Protein AF-A0A4U9I9A4-F1 (afdb_monomer)

Secondary structure (DSSP, 8-state):
-TTT-HHHHHS--TTS-HHHHHHHHHHHHHHHHHHHHHHHHH-TT---EEEEE--EEEESSS-HHHHHHHHHHHHHHHHHHHHHHHSS--HHHHHHHHHTT------HHHHHHTTS--SEEEEE---EEEE-S-HHHHHHTTTSTT-PBPPTTS-B-SSS-B-------B--

Organism: NCBI:txid83655

InterPro domains:
  IPR001360 Glycoside hydrolase family 1 [PF00232] (8-155)
  IPR017853 Glycoside hydrolase superfamily [SSF51445] (7-160)

Foldseek 3Di:
DCVLQVCVPQNDDPPDDPLVSVQSLLVVLLVLLLVLVVCCVVPVPDAFEEEFAPAQAAQLDPPPQSRVVSVLVVCVRCQSLVQQAVLDGDPSVVVVCVVVVHDYDQDPSSSVSSVRHGQFYWYDYAAYAYDYPDPVQLVVQCPDSSSGRHRPPFDDPVPSGGDDDDRDGDRD

Mean predicted aligned error: 6.92 Å

Solvent-accessible surface area (backbone atoms only — not comparable to full-atom values): 9790 Å² total; per-residue (Å²): 96,42,91,80,40,24,49,84,51,63,71,37,62,82,86,56,50,72,47,58,50,51,42,45,49,50,52,51,53,31,52,50,10,47,50,43,47,52,45,42,72,77,38,71,88,64,82,52,63,49,76,41,74,42,66,48,48,38,41,67,49,90,48,70,64,13,46,50,48,18,54,52,52,38,48,72,61,46,48,66,58,43,26,42,64,67,42,41,81,52,70,70,56,58,49,50,28,58,77,67,74,40,73,71,92,76,53,71,69,44,55,58,31,22,63,32,48,54,67,38,52,38,46,57,47,65,37,54,26,17,34,61,76,52,67,70,63,50,63,73,13,63,84,49,96,79,51,44,25,79,45,92,89,51,69,63,70,83,78,85,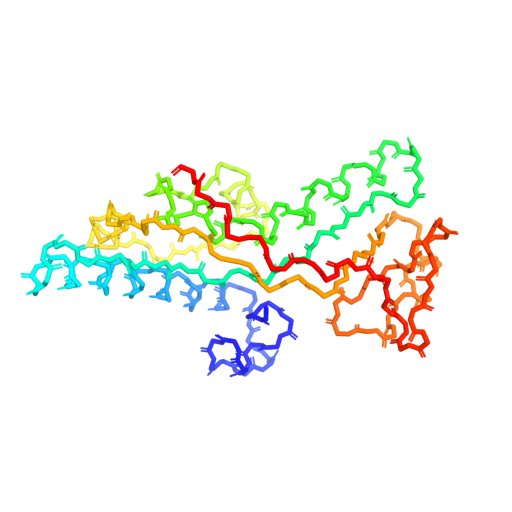39,24,83,54,83,66,85,60,75,54,80,119

Sequence (172 aa):
MSLHAPMTGVGLPETSSKAEVYQAIHHQLVASALAVKACHEIIPDAKIGNMLLGGLVYPLTCKPDDVLEALQENRAWQFFGDVQCRRAYPGYMLRFFRDNGITLEITEADREALKSTIDFISFSYYMTGCVTTDAELNQQARGNILSMVPNPHLASLGVGLAESTRLACARY

Nearest PDB structures (foldseek):
  2xhy-assembly2_B  TM=8.963E-01  e=4.176E-12  Escherichia coli K-12
  4f79-assembly1_A  TM=8.766E-01  e=7.359E-12  Streptococcus mutans
  8ysv-assembly1_A  TM=8.692E-01  e=2.146E-11  Enterococcus faecalis
  3qom-assembly1_A  TM=8.513E-01  e=3.334E-11  Lactiplantibacillus plantarum
  4f66-assembly1_A  TM=8.682E-01  e=7.557E-11  Streptococcus mutans

pLDDT: mean 85.32, std 17.21, range [30.94, 98.5]

Radius of gyration: 17.57 Å; Cα contacts (8 Å, |Δi|>4): 261; chains: 1; bounding box: 41×29×48 Å

Structure (mmCIF, N/CA/C/O backbone):
data_AF-A0A4U9I9A4-F1
#
_entry.id   AF-A0A4U9I9A4-F1
#
loop_
_atom_site.group_PDB
_atom_site.id
_atom_site.type_symbol
_atom_site.label_atom_id
_atom_site.label_alt_id
_atom_site.label_comp_id
_atom_site.label_asym_id
_atom_site.label_entity_id
_atom_site.label_seq_id
_atom_site.pdbx_PDB_ins_code
_atom_site.Cartn_x
_atom_site.Cartn_y
_atom_site.Cartn_z
_atom_site.occupancy
_atom_site.B_iso_or_equiv
_atom_site.auth_seq_id
_atom_site.auth_comp_id
_atom_site.auth_asym_id
_atom_site.auth_atom_id
_atom_site.pdbx_PDB_model_num
ATOM 1 N N . MET A 1 1 ? 0.145 8.047 -3.418 1.00 65.38 1 MET A N 1
ATOM 2 C CA . MET A 1 1 ? 0.765 9.363 -3.135 1.00 65.38 1 MET A CA 1
ATOM 3 C C . MET A 1 1 ? 1.919 9.248 -2.155 1.00 65.38 1 MET A C 1
ATOM 5 O O . MET A 1 1 ? 3.010 9.646 -2.524 1.00 65.38 1 MET A O 1
ATOM 9 N N . SER A 1 2 ? 1.740 8.649 -0.975 1.00 80.88 2 SER A N 1
ATOM 10 C CA . SER A 1 2 ? 2.770 8.576 0.080 1.00 80.88 2 SER A CA 1
ATOM 11 C C . SER A 1 2 ? 4.145 8.066 -0.369 1.00 80.88 2 SER A C 1
ATOM 13 O O . SER A 1 2 ? 5.150 8.606 0.070 1.00 80.88 2 SER A O 1
ATOM 15 N N . LEU A 1 3 ? 4.202 7.090 -1.283 1.00 80.06 3 LEU A N 1
ATOM 16 C CA . LEU A 1 3 ? 5.463 6.537 -1.800 1.00 80.06 3 LEU A CA 1
ATOM 17 C C . LEU A 1 3 ? 6.132 7.382 -2.900 1.00 80.06 3 LEU A C 1
ATOM 19 O O . LEU A 1 3 ? 7.333 7.252 -3.103 1.00 80.06 3 LEU A O 1
ATOM 23 N N . HIS A 1 4 ? 5.377 8.232 -3.602 1.00 78.19 4 HIS A N 1
ATOM 24 C CA . HIS A 1 4 ? 5.880 9.039 -4.728 1.00 78.19 4 HIS A CA 1
ATOM 25 C C . HIS A 1 4 ? 6.084 10.514 -4.363 1.00 78.19 4 HIS A C 1
ATOM 27 O O . HIS A 1 4 ? 6.892 11.191 -4.983 1.00 78.19 4 HIS A O 1
ATOM 33 N N . ALA A 1 5 ? 5.351 11.010 -3.363 1.00 85.06 5 ALA A N 1
ATOM 34 C CA . ALA A 1 5 ? 5.428 12.377 -2.862 1.00 85.06 5 ALA A CA 1
ATOM 35 C C . ALA A 1 5 ? 5.217 12.390 -1.331 1.00 85.06 5 ALA A C 1
ATOM 37 O O . ALA A 1 5 ? 4.134 12.769 -0.864 1.00 85.06 5 ALA A O 1
ATOM 38 N N . PRO A 1 6 ? 6.220 11.958 -0.536 1.00 89.31 6 PRO A N 1
ATOM 39 C CA . PRO A 1 6 ? 6.094 11.774 0.913 1.00 89.31 6 PRO A CA 1
ATOM 40 C C . PRO A 1 6 ? 5.566 13.001 1.665 1.00 89.31 6 PRO A C 1
ATOM 42 O O . PRO A 1 6 ? 4.704 12.855 2.533 1.00 89.31 6 PRO A O 1
ATOM 45 N N . MET A 1 7 ? 5.975 14.212 1.270 1.00 91.25 7 MET A N 1
ATOM 46 C CA . MET A 1 7 ? 5.539 15.451 1.931 1.00 91.25 7 MET A CA 1
ATOM 47 C C . MET A 1 7 ? 4.025 15.632 1.859 1.00 91.25 7 MET A C 1
ATOM 49 O O . MET A 1 7 ? 3.392 16.004 2.840 1.00 91.25 7 MET A O 1
ATOM 53 N N . THR A 1 8 ? 3.429 15.335 0.705 1.00 88.38 8 THR A N 1
ATOM 54 C CA . THR A 1 8 ? 1.983 15.504 0.500 1.00 88.38 8 THR A CA 1
ATOM 55 C C . THR A 1 8 ? 1.174 14.303 0.978 1.00 88.38 8 THR A C 1
ATOM 57 O O . THR A 1 8 ? 0.021 14.463 1.363 1.00 88.38 8 THR A O 1
ATOM 60 N N . GLY A 1 9 ? 1.753 13.097 0.957 1.00 88.19 9 GLY A N 1
ATOM 61 C CA . GLY A 1 9 ? 1.040 11.875 1.332 1.00 88.19 9 GLY A CA 1
ATOM 62 C C . GLY A 1 9 ? 1.086 11.542 2.823 1.00 88.19 9 GLY A C 1
ATOM 63 O O . GLY A 1 9 ? 0.092 11.065 3.364 1.00 88.19 9 GLY A O 1
ATOM 64 N N . VAL A 1 10 ? 2.222 11.776 3.484 1.00 93.06 10 VAL A N 1
ATOM 65 C CA . VAL A 1 10 ? 2.466 11.411 4.896 1.00 93.06 10 VAL A CA 1
ATOM 66 C C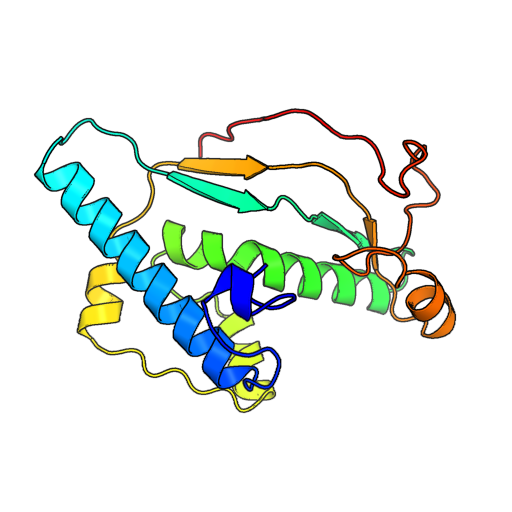 . VAL A 1 10 ? 3.102 12.533 5.720 1.00 93.06 10 VAL A C 1
ATOM 68 O O . VAL A 1 10 ? 3.373 12.334 6.900 1.00 93.06 10 VAL A O 1
ATOM 71 N N . GLY A 1 11 ? 3.339 13.710 5.134 1.00 93.50 11 GLY A N 1
ATO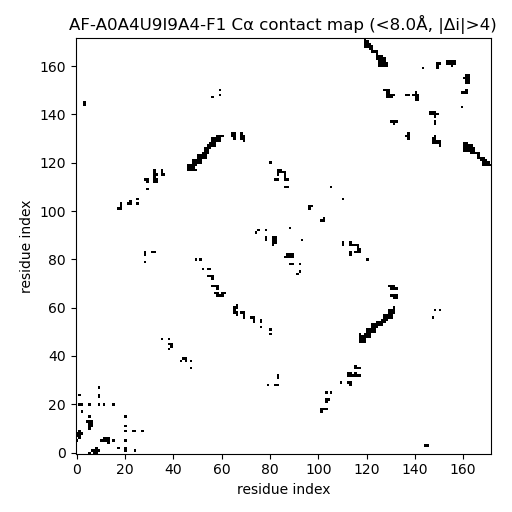M 72 C CA . GLY A 1 11 ? 3.945 14.841 5.844 1.00 93.50 11 GLY A CA 1
ATOM 73 C C . GLY A 1 11 ? 5.444 14.685 6.115 1.00 93.50 11 GLY A C 1
ATOM 74 O O . GLY A 1 11 ? 5.961 15.353 7.005 1.00 93.50 11 GLY A O 1
ATOM 75 N N . LEU A 1 12 ? 6.138 13.807 5.381 1.00 95.44 12 LEU A N 1
ATOM 76 C CA . LEU A 1 12 ? 7.572 13.549 5.558 1.00 95.44 12 LEU A CA 1
ATOM 77 C C . LEU A 1 12 ? 8.417 14.149 4.428 1.00 95.44 12 LEU A C 1
ATOM 79 O O . LEU A 1 12 ? 7.970 14.105 3.283 1.00 95.44 12 LEU A O 1
ATOM 83 N N . PRO A 1 13 ? 9.640 14.650 4.700 1.00 94.56 13 PRO A N 1
ATOM 84 C CA . PRO A 1 13 ? 10.566 15.126 3.670 1.00 94.56 13 PRO A CA 1
ATOM 85 C C . PRO A 1 13 ? 10.770 14.127 2.530 1.00 94.56 13 PRO A C 1
ATOM 87 O O . PRO A 1 13 ? 10.783 12.918 2.738 1.00 94.56 13 PRO A O 1
ATOM 90 N N . GLU A 1 14 ? 11.020 14.622 1.316 1.00 90.50 14 GLU A N 1
ATOM 91 C CA . GLU A 1 14 ? 11.363 13.756 0.173 1.00 90.50 14 GLU A CA 1
ATOM 92 C C . GLU A 1 14 ? 12.669 12.974 0.396 1.00 90.50 14 GLU A C 1
ATOM 94 O O . GLU A 1 14 ? 12.891 11.940 -0.227 1.00 90.50 14 GLU A O 1
ATOM 99 N N . THR A 1 15 ? 13.517 13.441 1.317 1.00 94.00 15 THR A N 1
ATOM 100 C CA . THR A 1 15 ? 14.750 12.768 1.740 1.00 94.00 15 THR A CA 1
ATOM 101 C C . THR A 1 15 ? 14.522 11.630 2.737 1.00 94.00 15 THR A C 1
ATOM 103 O O . THR A 1 15 ? 15.489 10.963 3.102 1.00 94.00 15 THR A O 1
ATOM 106 N N . SER A 1 16 ? 13.293 11.419 3.220 1.00 95.12 16 SER A N 1
ATOM 107 C CA . SER A 1 16 ? 12.983 10.325 4.142 1.00 95.12 16 SER A CA 1
ATOM 108 C C . SER A 1 16 ? 13.189 8.963 3.484 1.00 95.12 16 SER A C 1
ATOM 110 O O . SER A 1 16 ? 12.876 8.736 2.315 1.00 95.12 16 SER A O 1
ATOM 112 N N . SER A 1 17 ? 13.706 8.025 4.266 1.00 94.50 17 SER A N 1
ATOM 113 C CA . SER A 1 17 ? 13.892 6.643 3.852 1.00 94.50 17 SER A CA 1
ATOM 114 C C . SER A 1 17 ? 12.552 5.958 3.571 1.00 94.50 17 SER A C 1
ATOM 116 O O . SER A 1 17 ? 11.510 6.293 4.140 1.00 94.50 17 SER A O 1
ATOM 118 N N . LYS A 1 18 ? 12.580 4.908 2.740 1.00 92.75 18 LYS A N 1
ATOM 119 C CA . LYS A 1 18 ? 11.391 4.075 2.498 1.00 92.75 18 LYS A CA 1
ATOM 120 C C . LYS A 1 18 ? 10.808 3.519 3.801 1.00 92.75 18 LYS A C 1
ATOM 122 O O . LYS A 1 18 ? 9.591 3.449 3.925 1.00 92.75 18 LYS A O 1
ATOM 127 N N . ALA A 1 19 ? 11.656 3.142 4.761 1.00 95.88 19 ALA A N 1
ATOM 128 C CA . ALA A 1 19 ? 11.211 2.618 6.049 1.00 95.88 19 ALA A CA 1
ATOM 129 C C . ALA A 1 19 ? 10.409 3.660 6.847 1.00 95.88 19 ALA A C 1
ATOM 131 O O . ALA A 1 19 ? 9.318 3.346 7.312 1.00 95.88 19 ALA A O 1
ATOM 132 N N . GLU A 1 20 ? 10.883 4.908 6.922 1.00 96.38 20 GLU A N 1
ATOM 133 C CA . GLU A 1 20 ? 10.156 6.004 7.583 1.00 96.38 20 GLU A CA 1
ATOM 134 C C . GLU A 1 20 ? 8.813 6.288 6.901 1.00 96.38 20 GLU A C 1
ATOM 136 O O . GLU A 1 20 ? 7.793 6.442 7.572 1.00 96.38 20 GLU A O 1
ATOM 141 N N . VAL A 1 21 ? 8.782 6.288 5.563 1.00 96.12 21 VAL A N 1
ATOM 142 C CA . VAL A 1 21 ? 7.537 6.474 4.802 1.00 96.12 21 VAL A CA 1
ATOM 143 C C . VAL A 1 21 ? 6.542 5.346 5.084 1.00 96.12 21 VAL A C 1
ATOM 145 O O . VAL A 1 21 ? 5.366 5.619 5.324 1.00 96.12 21 VAL A O 1
ATOM 148 N N . TYR A 1 22 ? 6.988 4.086 5.112 1.00 96.38 22 TYR A N 1
ATOM 149 C CA . TYR A 1 22 ? 6.115 2.962 5.460 1.00 96.38 22 TYR A CA 1
ATOM 150 C C . TYR A 1 22 ? 5.669 2.975 6.928 1.00 96.38 22 TYR A C 1
ATOM 152 O O . TYR A 1 22 ? 4.534 2.582 7.201 1.00 96.38 22 TYR A O 1
ATOM 160 N N . GLN A 1 23 ? 6.491 3.470 7.856 1.00 97.75 23 GLN A N 1
ATOM 161 C CA . GLN A 1 23 ? 6.079 3.666 9.249 1.00 97.75 23 GLN A CA 1
ATOM 162 C C . GLN A 1 23 ? 4.995 4.747 9.359 1.00 97.75 23 GLN A C 1
ATOM 164 O O . GLN A 1 23 ? 3.987 4.552 10.035 1.00 97.75 23 GLN A O 1
ATOM 169 N N . ALA A 1 24 ? 5.135 5.863 8.642 1.00 97.44 24 ALA A N 1
ATOM 170 C CA . ALA A 1 24 ? 4.101 6.895 8.620 1.00 97.44 24 ALA A CA 1
ATOM 171 C C . ALA A 1 24 ? 2.793 6.395 7.982 1.00 97.44 24 ALA A C 1
ATOM 173 O O . ALA A 1 24 ? 1.708 6.662 8.500 1.00 97.44 24 ALA A O 1
ATOM 174 N N . ILE A 1 25 ? 2.885 5.600 6.910 1.00 96.00 25 ILE A N 1
ATOM 175 C CA . ILE A 1 25 ? 1.736 4.889 6.331 1.00 96.00 25 ILE A CA 1
ATOM 176 C C . ILE A 1 25 ? 1.086 3.964 7.371 1.00 96.00 25 ILE A C 1
ATOM 178 O O . ILE A 1 25 ? -0.139 3.930 7.464 1.00 96.00 25 ILE A O 1
ATOM 182 N N . HIS A 1 26 ? 1.874 3.217 8.154 1.00 97.38 26 HIS A N 1
ATOM 183 C CA . HIS A 1 26 ? 1.343 2.348 9.207 1.00 97.38 26 HIS A CA 1
ATOM 184 C C . HIS A 1 26 ? 0.497 3.144 10.207 1.00 97.38 26 HIS A C 1
ATOM 186 O O . HIS A 1 26 ? -0.656 2.788 10.450 1.00 97.38 26 HIS A O 1
ATOM 192 N N . HIS A 1 27 ? 1.010 4.276 10.696 1.00 97.81 27 HIS A N 1
ATOM 193 C CA . HIS A 1 27 ? 0.256 5.154 11.591 1.00 97.81 27 HIS A CA 1
ATOM 194 C C . HIS A 1 27 ? -1.028 5.699 10.944 1.00 97.81 27 HIS A C 1
ATOM 196 O O . HIS A 1 27 ? -2.059 5.771 11.610 1.00 97.81 27 HIS A O 1
ATOM 202 N N . GLN A 1 28 ? -1.013 6.032 9.647 1.00 96.88 28 GLN A N 1
ATOM 203 C CA . GLN A 1 28 ? -2.229 6.435 8.924 1.00 96.88 28 GLN A CA 1
ATOM 204 C C . GLN A 1 28 ? -3.271 5.308 8.859 1.00 96.88 28 GLN A C 1
ATOM 206 O O . GLN A 1 28 ? -4.463 5.568 9.029 1.00 96.88 28 GLN A O 1
ATOM 211 N N . LEU A 1 29 ? -2.845 4.058 8.646 1.00 97.06 29 LEU A N 1
ATOM 212 C CA . LEU A 1 29 ? -3.740 2.895 8.628 1.00 97.06 29 LEU A CA 1
ATOM 213 C C . LEU A 1 29 ? -4.353 2.638 10.013 1.00 97.06 29 LEU A C 1
ATOM 215 O O . LEU A 1 29 ? -5.557 2.404 10.111 1.00 97.06 29 LEU A O 1
ATOM 219 N N . VAL A 1 30 ? -3.557 2.75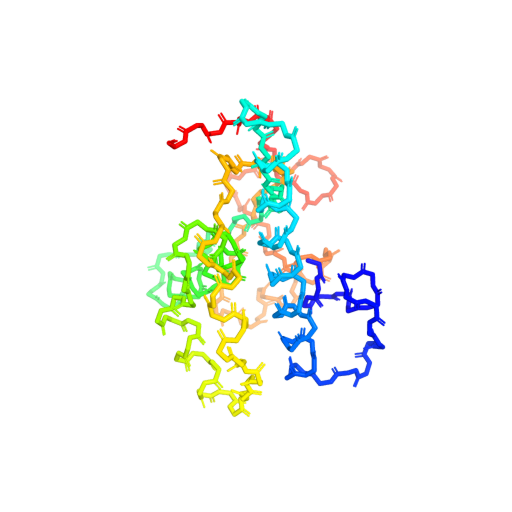0 11.080 1.00 98.12 30 VAL A N 1
ATOM 220 C CA . VAL A 1 30 ? -4.036 2.642 12.468 1.00 98.12 30 VAL A CA 1
ATOM 221 C C . VAL A 1 30 ? -5.028 3.760 12.791 1.00 98.12 30 VAL A C 1
ATOM 223 O O . VAL A 1 30 ? -6.126 3.487 13.273 1.00 98.12 30 VAL A O 1
ATOM 226 N N . ALA A 1 31 ? -4.696 5.013 12.464 1.00 97.75 31 ALA A N 1
ATOM 227 C CA . ALA A 1 31 ? -5.583 6.156 12.670 1.00 97.75 31 ALA A CA 1
ATOM 228 C C . ALA A 1 31 ? -6.906 6.004 11.902 1.00 97.75 31 ALA A C 1
ATOM 230 O O . ALA A 1 31 ? -7.974 6.295 12.440 1.00 97.75 31 ALA A O 1
ATOM 231 N N . SER A 1 32 ? -6.852 5.491 10.669 1.00 97.31 32 SER A N 1
ATOM 232 C CA . SER A 1 32 ? -8.045 5.169 9.884 1.00 97.31 32 SER A CA 1
ATOM 233 C C . SER A 1 32 ? -8.921 4.130 10.585 1.00 97.31 32 SER A C 1
ATOM 235 O O . SER A 1 32 ? -10.130 4.327 10.662 1.00 97.31 32 SER A O 1
ATOM 237 N N . ALA A 1 33 ? -8.339 3.061 11.130 1.00 98.19 33 ALA A N 1
ATOM 238 C CA . ALA A 1 33 ? -9.095 2.032 11.837 1.00 98.19 33 ALA A CA 1
ATOM 239 C C . ALA A 1 33 ? -9.719 2.560 13.145 1.00 98.19 33 ALA A C 1
ATOM 241 O O . ALA A 1 33 ? -10.874 2.265 13.454 1.00 98.19 33 ALA A O 1
ATOM 242 N N . LEU A 1 34 ? -9.007 3.422 13.879 1.00 98.50 34 LEU A N 1
ATOM 243 C CA . LEU A 1 34 ? -9.553 4.112 15.053 1.00 98.50 34 LEU A CA 1
ATOM 244 C C . LEU A 1 34 ? -10.720 5.044 14.688 1.00 98.50 34 LEU A C 1
ATOM 246 O O . LEU A 1 34 ? -11.713 5.090 15.413 1.00 98.50 34 LEU A O 1
ATOM 250 N N . ALA A 1 35 ? -10.640 5.744 13.554 1.00 98.31 35 ALA A N 1
ATOM 251 C CA . ALA A 1 35 ? -11.733 6.580 13.059 1.00 98.31 35 ALA A CA 1
ATOM 252 C C . ALA A 1 35 ? -12.968 5.750 12.669 1.00 98.31 35 ALA A C 1
ATOM 254 O O . ALA A 1 35 ? -14.089 6.162 12.961 1.00 98.31 35 ALA A O 1
ATOM 255 N N . VAL A 1 36 ? -12.773 4.569 12.069 1.00 98.19 36 VAL A N 1
ATOM 256 C CA . VAL A 1 36 ? -13.861 3.613 11.798 1.00 98.19 36 VAL A CA 1
ATOM 257 C C . VAL A 1 36 ? -14.548 3.205 13.099 1.00 98.19 36 VAL A C 1
ATOM 259 O O . VAL A 1 36 ? -15.764 3.335 13.212 1.00 98.19 36 VAL A O 1
ATOM 262 N N . LYS A 1 37 ? -13.767 2.784 14.102 1.00 98.25 37 LYS A N 1
ATOM 263 C CA . LYS A 1 37 ? -14.294 2.404 15.418 1.00 98.25 37 LYS A CA 1
ATOM 264 C C . LYS A 1 37 ? -15.130 3.528 16.036 1.00 98.25 37 LYS A C 1
ATOM 266 O O . LYS A 1 37 ? -16.278 3.304 16.405 1.00 98.25 37 LYS A O 1
ATOM 271 N N . ALA A 1 38 ? -14.576 4.738 16.094 1.00 98.50 38 ALA A N 1
ATOM 272 C CA . ALA A 1 38 ? -15.273 5.897 16.643 1.00 98.50 38 ALA A CA 1
ATOM 273 C C . ALA A 1 38 ? -16.553 6.233 15.855 1.00 98.50 38 ALA A C 1
ATOM 275 O O . ALA A 1 38 ? -17.567 6.588 16.451 1.00 98.50 38 ALA A O 1
ATOM 276 N N . CYS A 1 39 ? -16.540 6.096 14.524 1.00 98.44 39 CYS A N 1
ATOM 277 C CA . CYS A 1 39 ? -17.712 6.337 13.683 1.00 98.44 39 CYS A CA 1
ATOM 278 C C . CYS A 1 39 ? -18.887 5.433 14.079 1.00 98.44 39 CYS A C 1
ATOM 280 O O . CYS A 1 39 ? -19.985 5.943 14.298 1.00 98.44 39 CYS A O 1
ATOM 282 N N . HIS A 1 40 ? -18.647 4.129 14.234 1.00 98.00 40 HIS A N 1
ATOM 283 C CA . HIS A 1 40 ? -19.688 3.170 14.615 1.00 98.00 40 HIS A CA 1
ATOM 284 C C . HIS A 1 40 ? -20.089 3.267 16.097 1.00 98.00 40 HIS A C 1
ATOM 286 O O . HIS A 1 40 ? -21.223 2.945 16.436 1.00 98.00 40 HIS A O 1
ATOM 292 N N . GLU A 1 41 ? -19.209 3.748 16.983 1.00 98.19 41 GLU A N 1
ATOM 293 C CA . GLU A 1 41 ? -19.560 4.044 18.384 1.00 98.19 41 GLU A CA 1
ATOM 294 C C . GLU A 1 41 ? -20.477 5.274 18.510 1.00 98.19 41 GLU A C 1
ATOM 296 O O . GLU A 1 41 ? -21.383 5.286 19.343 1.00 98.19 41 GLU A O 1
ATOM 301 N N . ILE A 1 42 ? -20.261 6.305 17.685 1.00 98.44 42 ILE A N 1
ATOM 302 C CA . ILE A 1 42 ? -21.041 7.554 17.715 1.00 98.44 42 ILE A CA 1
ATOM 303 C C . ILE A 1 42 ? -22.349 7.407 16.923 1.00 98.44 42 ILE A C 1
ATOM 305 O O . ILE A 1 42 ? -23.394 7.888 17.361 1.00 98.44 42 ILE A O 1
ATOM 309 N N . ILE A 1 43 ? -22.300 6.769 15.749 1.00 97.88 43 ILE A N 1
ATOM 310 C CA . ILE A 1 43 ? -23.440 6.584 14.842 1.00 97.88 43 ILE A CA 1
ATOM 311 C C . ILE A 1 43 ? -23.433 5.130 14.330 1.00 97.88 43 ILE A C 1
ATOM 313 O O . ILE A 1 43 ? -22.827 4.852 13.294 1.00 97.88 43 ILE A O 1
ATOM 317 N N . PRO A 1 44 ? -24.123 4.195 15.011 1.00 96.19 44 PRO A N 1
ATOM 318 C CA . PRO A 1 44 ? -24.047 2.759 14.707 1.00 96.19 44 PRO A CA 1
ATOM 319 C C . PRO A 1 44 ? -24.373 2.363 13.261 1.00 96.19 44 PRO A C 1
ATOM 321 O O . PRO A 1 44 ? -23.769 1.437 12.726 1.00 96.19 44 PRO A O 1
ATOM 324 N N . ASP A 1 45 ? -25.289 3.082 12.608 1.00 96.75 45 ASP A N 1
ATOM 325 C CA . ASP A 1 45 ? -25.721 2.785 11.235 1.00 96.75 45 ASP A CA 1
ATOM 326 C C . ASP A 1 45 ? -24.902 3.519 10.155 1.00 96.75 45 ASP A C 1
ATOM 328 O O . ASP A 1 45 ? -25.159 3.355 8.957 1.00 96.75 45 ASP A O 1
ATOM 332 N N . ALA A 1 46 ? -23.927 4.350 10.546 1.00 97.69 46 ALA A N 1
ATOM 333 C CA . ALA A 1 46 ? -23.101 5.083 9.596 1.00 97.69 46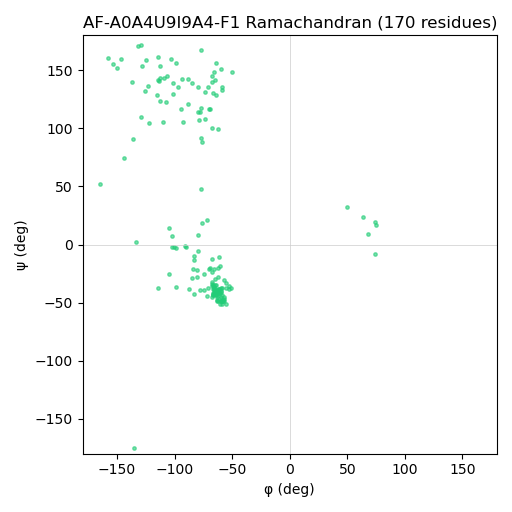 ALA A CA 1
ATOM 334 C C . ALA A 1 46 ? -22.221 4.141 8.766 1.00 97.69 46 ALA A C 1
ATOM 336 O O . ALA A 1 46 ? -21.775 3.089 9.223 1.00 97.69 46 ALA A O 1
ATOM 337 N N . LYS A 1 47 ? -21.955 4.556 7.523 1.00 97.69 47 LYS A N 1
ATOM 338 C CA . LYS A 1 47 ? -21.045 3.871 6.605 1.00 97.69 47 LYS A CA 1
ATOM 339 C C . LYS A 1 47 ? -19.820 4.728 6.359 1.00 97.69 47 LYS A C 1
ATOM 341 O O . LYS A 1 47 ? -19.947 5.860 5.895 1.00 97.69 47 LYS A O 1
ATOM 346 N N . ILE A 1 48 ? -18.646 4.172 6.631 1.00 97.56 48 ILE A N 1
ATOM 347 C CA . ILE A 1 48 ? -17.358 4.843 6.462 1.00 97.56 48 ILE A CA 1
ATOM 348 C C . ILE A 1 48 ? -16.443 4.002 5.575 1.00 97.56 48 ILE A C 1
ATOM 350 O O . ILE A 1 48 ? -16.307 2.793 5.747 1.00 97.56 48 ILE A O 1
ATOM 354 N N . GLY A 1 49 ? -15.835 4.648 4.587 1.00 95.38 49 GLY A N 1
ATOM 355 C CA . GLY A 1 49 ? -15.004 3.998 3.582 1.00 95.38 49 GLY A CA 1
ATOM 356 C C . GLY A 1 49 ? -13.645 4.661 3.434 1.00 95.38 49 GLY A C 1
ATOM 357 O O . GLY A 1 49 ? -13.411 5.745 3.970 1.00 95.38 49 GLY A O 1
ATOM 358 N N . ASN A 1 50 ? -12.769 4.028 2.658 1.00 92.50 50 ASN A N 1
ATOM 359 C CA . ASN A 1 50 ? -11.553 4.666 2.166 1.00 92.50 50 ASN A CA 1
ATOM 360 C C . ASN A 1 50 ? -11.605 4.813 0.644 1.00 92.50 50 ASN A C 1
ATOM 362 O O . ASN A 1 50 ? -12.072 3.918 -0.063 1.00 92.50 50 ASN A O 1
ATOM 366 N N . MET A 1 51 ? -11.091 5.939 0.159 1.00 90.44 51 MET A N 1
ATOM 367 C CA . MET A 1 51 ? -10.917 6.207 -1.259 1.00 90.44 51 MET A CA 1
ATOM 368 C C . MET A 1 51 ? -9.497 5.817 -1.665 1.00 90.44 51 MET A C 1
ATOM 370 O O . MET A 1 51 ? -8.520 6.394 -1.190 1.00 90.44 51 MET A O 1
ATOM 374 N N . LEU A 1 52 ? -9.380 4.827 -2.545 1.00 86.88 52 LEU A N 1
ATOM 375 C CA . LEU A 1 52 ? -8.107 4.423 -3.130 1.00 86.88 52 LEU A CA 1
ATOM 376 C C . LEU A 1 52 ? -7.884 5.142 -4.461 1.00 86.88 52 LEU A C 1
ATOM 378 O O . LEU A 1 52 ? -8.802 5.314 -5.266 1.00 86.88 52 LEU A O 1
ATOM 382 N N . LEU A 1 53 ? -6.639 5.523 -4.736 1.00 81.56 53 LEU A N 1
ATOM 383 C CA . LEU A 1 53 ? -6.264 5.896 -6.094 1.00 81.56 53 LEU A CA 1
ATOM 384 C C . LEU A 1 53 ? -6.282 4.625 -6.954 1.00 81.56 53 LEU A C 1
ATOM 386 O O . LEU A 1 53 ? -5.508 3.704 -6.707 1.00 81.56 53 LEU A O 1
ATOM 390 N N . GLY A 1 54 ? -7.159 4.577 -7.956 1.00 70.06 54 GLY A N 1
ATOM 391 C CA . GLY A 1 54 ? -7.345 3.438 -8.856 1.00 70.06 54 GLY A CA 1
ATOM 392 C C . GLY A 1 54 ? -6.261 3.331 -9.928 1.00 70.06 54 GLY A C 1
ATOM 393 O O . GLY A 1 54 ? -6.586 3.208 -11.103 1.00 70.06 54 GLY A O 1
ATOM 394 N N . GLY A 1 55 ? -4.987 3.429 -9.543 1.00 71.19 55 GLY A N 1
ATOM 395 C CA . GLY A 1 55 ? -3.858 3.225 -10.446 1.00 71.19 55 GLY A CA 1
ATOM 396 C C . GLY A 1 55 ? -3.660 1.737 -10.704 1.00 71.19 55 GLY A C 1
ATOM 397 O O . GLY A 1 55 ? -2.937 1.083 -9.963 1.00 71.19 55 GLY A O 1
ATOM 398 N N . LEU A 1 56 ? -4.335 1.196 -11.718 1.00 79.38 56 LEU A N 1
ATOM 399 C CA . LEU A 1 56 ? -4.091 -0.164 -12.191 1.00 79.38 56 LEU A CA 1
ATOM 400 C C . LEU A 1 56 ? -3.152 -0.128 -13.392 1.00 79.38 56 LEU A C 1
ATOM 402 O O . LEU A 1 56 ? -3.331 0.675 -14.314 1.00 79.38 56 LEU A O 1
ATOM 406 N N . VAL A 1 57 ? -2.174 -1.028 -13.384 1.00 87.62 57 VAL A N 1
ATOM 407 C CA . VAL A 1 57 ? -1.249 -1.220 -14.499 1.00 87.62 57 VAL A CA 1
ATOM 408 C C . VAL A 1 57 ? -1.452 -2.574 -15.158 1.00 87.62 57 VAL A C 1
ATOM 410 O O . VAL A 1 57 ? -1.712 -3.583 -14.498 1.00 87.62 57 VAL A O 1
ATOM 413 N N . TYR A 1 58 ? -1.311 -2.595 -16.476 1.00 91.44 58 TYR A N 1
ATOM 414 C CA . TYR A 1 58 ? -1.233 -3.814 -17.271 1.00 91.44 58 TYR A CA 1
ATOM 415 C C . TYR A 1 58 ? 0.225 -4.150 -17.595 1.00 91.44 58 TYR A C 1
ATOM 417 O O . TYR A 1 58 ? 1.068 -3.256 -17.628 1.00 91.44 58 TYR A O 1
ATOM 425 N N . PRO A 1 59 ? 0.564 -5.412 -17.877 1.00 93.44 59 PRO A N 1
ATOM 426 C CA . PRO A 1 59 ? 1.846 -5.695 -18.504 1.00 93.44 59 PRO A CA 1
ATOM 427 C C . PRO A 1 59 ? 1.848 -5.127 -19.931 1.00 93.44 59 PRO A C 1
ATOM 429 O O . PRO A 1 59 ? 0.838 -5.202 -20.634 1.00 93.44 59 PRO A O 1
ATOM 432 N N . LEU A 1 60 ? 2.965 -4.541 -20.366 1.00 92.44 60 LEU A N 1
ATOM 433 C CA . LEU A 1 60 ? 3.104 -4.023 -21.730 1.00 92.44 60 LEU A CA 1
ATOM 434 C C . LEU A 1 60 ? 3.113 -5.158 -22.760 1.00 92.44 60 LEU A C 1
ATOM 436 O O . LEU A 1 60 ? 2.580 -5.011 -23.858 1.00 92.44 60 LEU A O 1
ATOM 440 N N . THR A 1 61 ? 3.715 -6.295 -22.406 1.00 92.69 61 THR A N 1
ATOM 441 C CA . THR A 1 61 ? 3.793 -7.484 -23.259 1.00 92.69 61 THR A CA 1
ATOM 442 C C . THR A 1 61 ? 3.403 -8.750 -22.496 1.00 92.69 61 THR A C 1
ATOM 444 O O . THR A 1 61 ? 3.258 -8.749 -21.278 1.00 92.69 61 THR A O 1
ATOM 447 N N . CYS A 1 62 ? 3.258 -9.874 -23.201 1.00 94.50 62 CYS A N 1
ATOM 448 C CA . CYS A 1 62 ? 3.018 -11.180 -22.579 1.00 94.50 62 CYS A CA 1
ATOM 449 C C . CYS A 1 62 ? 4.286 -11.849 -22.016 1.00 94.50 62 CYS A C 1
ATOM 451 O O . CYS A 1 62 ? 4.228 -13.018 -21.624 1.00 94.50 62 CYS A O 1
ATOM 453 N N . LYS A 1 63 ? 5.434 -11.152 -21.984 1.00 96.62 63 LYS A N 1
ATOM 454 C CA . LYS A 1 63 ? 6.652 -11.675 -21.355 1.00 96.62 63 LYS A CA 1
ATOM 455 C C . LYS A 1 63 ? 6.361 -11.982 -19.878 1.00 96.62 63 LYS A C 1
ATOM 457 O O . LYS A 1 63 ? 5.795 -11.126 -19.198 1.00 96.62 63 LYS A O 1
ATOM 462 N N . PRO A 1 64 ? 6.761 -13.157 -19.356 1.00 97.19 64 PRO A N 1
ATOM 463 C CA . PRO A 1 64 ? 6.524 -13.510 -17.956 1.00 97.19 64 PRO A CA 1
ATOM 464 C C . PRO A 1 64 ? 7.021 -12.455 -16.961 1.00 97.19 64 PRO A C 1
ATOM 466 O O . PRO A 1 64 ? 6.355 -12.208 -15.958 1.00 97.19 64 PRO A O 1
ATOM 469 N N . ASP A 1 65 ? 8.138 -11.797 -17.272 1.00 96.44 65 ASP A N 1
ATOM 470 C CA . ASP A 1 65 ? 8.716 -10.749 -16.431 1.00 96.44 65 ASP A CA 1
ATOM 471 C C . ASP A 1 65 ? 7.824 -9.497 -16.368 1.00 96.44 65 ASP A C 1
ATOM 473 O O . ASP A 1 65 ? 7.562 -9.001 -15.277 1.00 96.44 65 ASP A O 1
ATOM 477 N N . ASP A 1 66 ? 7.267 -9.041 -17.499 1.00 95.12 66 ASP A N 1
ATOM 478 C CA . ASP A 1 66 ? 6.306 -7.923 -17.535 1.00 95.12 66 ASP A CA 1
ATOM 479 C C . ASP A 1 66 ? 5.026 -8.263 -16.753 1.00 95.12 66 ASP A C 1
ATOM 481 O O . ASP A 1 66 ? 4.470 -7.421 -16.046 1.00 95.12 66 ASP A O 1
ATOM 485 N N . VAL A 1 67 ? 4.550 -9.510 -16.862 1.00 96.69 67 VAL A N 1
ATOM 486 C CA . VAL A 1 67 ? 3.369 -9.995 -16.127 1.00 96.69 67 VAL A CA 1
ATOM 487 C C . VAL A 1 67 ? 3.625 -9.993 -14.620 1.00 96.69 67 VAL A C 1
ATOM 489 O O . VAL A 1 67 ? 2.757 -9.584 -13.843 1.00 96.69 67 VAL A O 1
ATOM 492 N N . LEU A 1 68 ? 4.808 -10.443 -14.197 1.00 95.50 68 LEU A N 1
ATOM 493 C CA . LEU A 1 68 ? 5.202 -10.438 -12.793 1.00 95.50 68 LEU A CA 1
ATOM 494 C C . LEU A 1 68 ? 5.358 -9.009 -12.259 1.00 95.50 68 LEU A C 1
ATOM 496 O O . LEU A 1 68 ? 4.873 -8.734 -11.162 1.00 95.50 68 LEU A O 1
ATOM 500 N N . GLU A 1 69 ? 5.967 -8.110 -13.030 1.00 93.12 69 GLU A N 1
ATOM 501 C CA . GLU A 1 69 ? 6.121 -6.694 -12.678 1.00 93.12 69 GLU A CA 1
ATOM 502 C C . GLU A 1 69 ? 4.755 -6.027 -12.470 1.00 93.12 69 GLU A C 1
ATOM 504 O O . GLU A 1 69 ? 4.493 -5.443 -11.420 1.00 93.12 69 GLU A O 1
ATOM 509 N N . ALA A 1 70 ? 3.818 -6.220 -13.406 1.00 93.12 70 ALA A N 1
ATOM 510 C CA . ALA A 1 70 ? 2.456 -5.697 -13.285 1.00 93.12 70 ALA A CA 1
ATOM 511 C C . ALA A 1 70 ? 1.734 -6.217 -12.034 1.00 93.12 70 ALA A C 1
ATOM 513 O O . ALA A 1 70 ? 0.991 -5.480 -11.382 1.00 93.12 70 ALA A O 1
ATOM 514 N N . LEU A 1 71 ? 1.947 -7.484 -11.666 1.00 94.00 71 LEU A N 1
ATOM 515 C CA . LEU A 1 71 ? 1.391 -8.044 -10.436 1.00 94.00 71 LEU A CA 1
ATOM 516 C C . LEU A 1 71 ? 1.997 -7.392 -9.183 1.00 94.00 71 LEU A C 1
ATOM 518 O O . LEU A 1 71 ? 1.270 -7.148 -8.218 1.00 94.00 71 LEU A O 1
ATOM 522 N N . GLN A 1 72 ? 3.309 -7.149 -9.169 1.00 92.19 72 GLN A N 1
ATOM 523 C CA . GLN A 1 72 ? 4.003 -6.529 -8.036 1.00 92.19 72 GLN A CA 1
ATOM 524 C C . GLN A 1 72 ? 3.587 -5.067 -7.853 1.00 92.19 72 GLN A C 1
ATOM 526 O O . GLN A 1 72 ? 3.232 -4.677 -6.740 1.00 92.19 72 GLN A O 1
ATOM 531 N N . GLU A 1 73 ? 3.528 -4.305 -8.942 1.00 89.38 73 GLU A N 1
ATOM 532 C CA . GLU A 1 73 ? 3.083 -2.912 -8.942 1.00 89.38 73 GLU A CA 1
ATOM 533 C C . GLU A 1 73 ? 1.638 -2.788 -8.451 1.00 89.38 73 GLU A C 1
ATOM 535 O O . GLU A 1 73 ? 1.362 -2.083 -7.479 1.00 89.38 73 GLU A O 1
ATOM 540 N N . ASN A 1 74 ? 0.702 -3.560 -9.016 1.00 90.50 74 ASN A N 1
ATOM 541 C CA . ASN A 1 74 ? -0.692 -3.533 -8.561 1.00 90.50 74 ASN A CA 1
ATOM 542 C C . ASN A 1 74 ? -0.835 -3.914 -7.075 1.00 90.50 74 ASN A C 1
ATOM 544 O O . ASN A 1 74 ? -1.624 -3.303 -6.354 1.00 90.50 74 ASN A O 1
ATOM 548 N N . ARG A 1 75 ? -0.039 -4.870 -6.578 1.00 91.38 75 ARG A N 1
ATOM 549 C CA . ARG A 1 75 ? 0.011 -5.216 -5.147 1.00 91.38 75 ARG A CA 1
ATOM 550 C C . ARG A 1 75 ? 0.488 -4.049 -4.280 1.00 91.38 75 ARG A C 1
ATOM 552 O O . ARG A 1 75 ? -0.083 -3.826 -3.213 1.00 91.38 75 ARG A O 1
ATOM 559 N N . ALA A 1 76 ? 1.483 -3.287 -4.732 1.00 86.75 76 ALA A N 1
ATOM 560 C CA . ALA A 1 76 ? 1.965 -2.098 -4.028 1.00 86.75 76 ALA A CA 1
ATOM 561 C C . ALA A 1 76 ? 0.906 -0.978 -3.959 1.00 86.75 76 ALA A C 1
ATOM 563 O O . ALA A 1 76 ? 0.861 -0.232 -2.982 1.00 86.75 76 ALA A O 1
ATOM 564 N N . TRP A 1 77 ? 0.004 -0.889 -4.940 1.00 84.38 77 TRP A N 1
ATOM 565 C CA . TRP A 1 77 ? -1.142 0.028 -4.893 1.00 84.38 77 TRP A CA 1
ATOM 566 C C . TRP A 1 77 ? -2.285 -0.478 -4.009 1.00 84.38 77 TRP A C 1
ATOM 568 O O . TRP A 1 77 ? -2.923 0.302 -3.303 1.00 84.38 77 TRP A O 1
ATOM 578 N N . GLN A 1 78 ? -2.561 -1.781 -4.039 1.00 87.19 78 GLN A N 1
ATOM 579 C CA . GLN A 1 78 ? -3.740 -2.369 -3.398 1.00 87.19 78 GLN A CA 1
ATOM 580 C C . GLN A 1 78 ? -3.558 -2.661 -1.904 1.00 87.19 78 GLN A C 1
ATOM 582 O O . GLN A 1 78 ? -4.556 -2.751 -1.183 1.00 87.19 78 GLN A O 1
ATOM 587 N N . PHE A 1 79 ? -2.321 -2.787 -1.406 1.00 91.25 79 PHE A N 1
ATOM 588 C CA . PHE A 1 79 ? -2.108 -3.296 -0.047 1.00 91.25 79 PHE A CA 1
ATOM 589 C C . PHE A 1 79 ? -2.725 -2.428 1.057 1.00 91.25 79 PHE A C 1
ATOM 591 O O . PHE A 1 79 ? -3.093 -2.957 2.104 1.00 91.25 79 PHE A O 1
ATOM 598 N N . PHE A 1 80 ? -2.867 -1.116 0.844 1.00 90.94 80 PHE A N 1
ATOM 599 C CA . PHE A 1 80 ? -3.519 -0.226 1.812 1.00 90.94 80 PHE A CA 1
ATOM 600 C C . PHE A 1 80 ? -4.971 -0.656 2.060 1.00 90.94 80 PHE A C 1
ATOM 602 O O . PHE A 1 80 ? -5.397 -0.799 3.207 1.00 90.94 80 PHE A O 1
ATOM 609 N N . GLY A 1 81 ? -5.702 -0.930 0.973 1.00 91.69 81 GLY A N 1
ATOM 610 C CA . GLY A 1 81 ? -7.064 -1.450 1.028 1.00 91.69 81 GLY A CA 1
ATOM 611 C C . GLY A 1 81 ? -7.119 -2.850 1.632 1.00 91.69 81 GLY A C 1
ATOM 612 O O . GLY A 1 81 ? -8.002 -3.125 2.443 1.00 91.69 81 GLY A O 1
ATOM 613 N N . ASP A 1 82 ? -6.143 -3.708 1.311 1.00 93.75 82 ASP A N 1
ATOM 614 C CA . ASP A 1 82 ? -6.035 -5.034 1.928 1.00 93.75 82 ASP A CA 1
ATOM 615 C C . ASP A 1 82 ? -5.932 -4.935 3.458 1.00 93.75 82 ASP A C 1
ATOM 617 O O . ASP A 1 82 ? -6.651 -5.655 4.146 1.00 93.75 82 ASP A O 1
ATOM 621 N N . VAL A 1 83 ? -5.107 -4.033 4.006 1.00 95.75 83 VAL A N 1
ATOM 622 C CA . VAL A 1 83 ? -4.993 -3.858 5.466 1.00 95.75 83 VAL A CA 1
ATOM 623 C C . VAL A 1 83 ? -6.318 -3.383 6.067 1.00 95.75 83 VAL A C 1
ATOM 625 O O . VAL A 1 83 ? -6.793 -3.979 7.034 1.00 95.75 83 VAL A O 1
ATOM 628 N N . GLN A 1 84 ? -6.947 -2.363 5.476 1.00 95.94 84 GLN A N 1
ATOM 629 C CA . GLN A 1 84 ? -8.197 -1.780 5.986 1.00 95.94 84 GLN A CA 1
ATOM 630 C C . GLN A 1 84 ? -9.409 -2.717 5.892 1.00 95.94 84 GLN A C 1
ATOM 632 O O . GLN A 1 84 ? -10.364 -2.548 6.648 1.00 95.94 84 GLN A O 1
ATOM 637 N N . CYS A 1 85 ? -9.391 -3.695 4.982 1.00 95.31 85 CYS A N 1
ATOM 638 C CA . CYS A 1 85 ? -10.488 -4.652 4.810 1.00 95.31 85 CYS A CA 1
ATOM 639 C C . CYS A 1 85 ? -10.226 -5.990 5.508 1.00 95.31 85 CYS A C 1
ATOM 641 O O . CYS A 1 85 ? -11.147 -6.613 6.029 1.00 95.31 85 CYS A O 1
ATOM 643 N N . ARG A 1 86 ? -8.973 -6.462 5.505 1.00 93.88 86 ARG A N 1
ATOM 644 C CA . ARG A 1 86 ? -8.596 -7.798 5.999 1.00 93.88 86 ARG A CA 1
ATOM 645 C C . ARG A 1 86 ? -7.955 -7.784 7.381 1.00 93.88 86 ARG A C 1
ATOM 647 O O . ARG A 1 86 ? -7.670 -8.859 7.901 1.00 93.88 86 ARG A O 1
ATOM 654 N N . ARG A 1 87 ? -7.751 -6.604 7.983 1.00 93.75 87 ARG A N 1
ATOM 655 C CA . ARG A 1 87 ? -7.252 -6.417 9.363 1.00 93.75 87 ARG A CA 1
ATOM 656 C C . ARG A 1 87 ? -5.801 -6.844 9.579 1.00 93.75 87 ARG A C 1
ATOM 658 O O . ARG A 1 87 ? -5.335 -6.933 10.711 1.00 93.75 87 ARG A O 1
ATOM 665 N N . ALA A 1 88 ? -5.084 -7.154 8.504 1.00 92.19 88 ALA A N 1
ATOM 666 C CA . ALA A 1 88 ? -3.732 -7.677 8.563 1.00 92.19 88 ALA A CA 1
ATOM 667 C C . ALA A 1 88 ? -2.937 -7.264 7.329 1.00 92.19 88 ALA A C 1
ATOM 669 O O . ALA A 1 88 ? -3.481 -7.102 6.235 1.00 92.19 88 ALA A O 1
ATOM 670 N N . TYR A 1 89 ? -1.622 -7.151 7.505 1.00 95.31 89 TYR A N 1
ATOM 671 C CA . TYR A 1 89 ? -0.708 -6.974 6.387 1.00 95.31 89 TYR A CA 1
ATOM 672 C C . TYR A 1 89 ? -0.734 -8.210 5.485 1.00 95.31 89 TYR A C 1
ATOM 674 O O . TYR A 1 89 ? -0.548 -9.329 5.975 1.00 95.31 89 TYR A O 1
ATOM 682 N N . PRO A 1 90 ? -0.931 -8.040 4.168 1.00 95.19 90 PRO A N 1
ATOM 683 C CA . PRO A 1 90 ? -0.911 -9.168 3.260 1.00 95.19 90 PRO A CA 1
ATOM 684 C C . PRO A 1 90 ? 0.503 -9.755 3.171 1.00 95.19 90 PRO A C 1
ATOM 686 O O . PRO A 1 90 ? 1.506 -9.036 3.193 1.00 95.19 90 PRO A O 1
ATOM 689 N N . GLY A 1 91 ? 0.593 -11.081 3.027 1.00 95.25 91 GLY A N 1
ATOM 690 C CA . GLY A 1 91 ? 1.872 -11.800 3.061 1.00 95.25 91 GLY A CA 1
ATOM 691 C C . GLY A 1 91 ? 2.892 -11.327 2.017 1.00 95.25 91 GLY A C 1
ATOM 692 O O . GLY A 1 91 ? 4.091 -11.343 2.286 1.00 95.25 91 GLY A O 1
ATOM 693 N N . TYR A 1 92 ? 2.434 -10.842 0.857 1.00 94.38 92 TYR A N 1
ATOM 694 C CA . TYR A 1 92 ? 3.322 -10.283 -0.166 1.00 94.38 92 TYR A CA 1
ATOM 695 C C . TYR A 1 92 ? 4.007 -8.984 0.291 1.00 94.38 92 TYR A C 1
ATOM 697 O O . TYR A 1 92 ? 5.174 -8.786 -0.032 1.00 94.38 92 TYR A O 1
ATOM 705 N N . MET A 1 93 ? 3.339 -8.139 1.089 1.00 95.25 93 MET A N 1
ATOM 706 C CA . MET A 1 93 ? 3.965 -6.932 1.646 1.00 95.25 93 MET A CA 1
ATOM 707 C C . MET 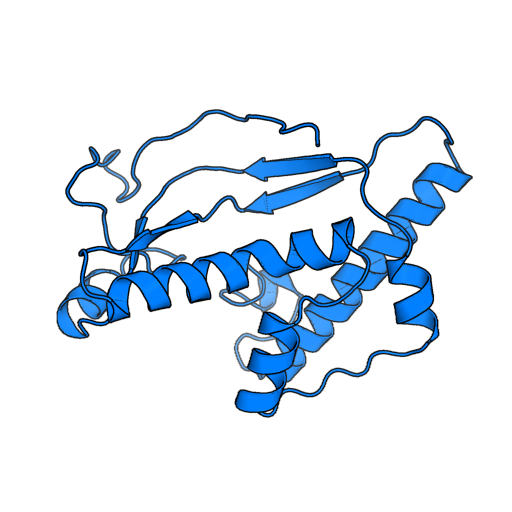A 1 93 ? 4.922 -7.266 2.780 1.00 95.25 93 MET A C 1
ATOM 709 O O . MET A 1 93 ? 6.003 -6.695 2.844 1.00 95.25 93 MET A O 1
ATOM 713 N N . LEU A 1 94 ? 4.574 -8.229 3.639 1.00 95.38 94 LEU A N 1
ATOM 714 C CA . LEU A 1 94 ? 5.491 -8.703 4.682 1.00 95.38 94 LEU A CA 1
ATOM 715 C C . LEU A 1 94 ? 6.784 -9.259 4.069 1.00 95.38 94 LEU A C 1
ATOM 717 O O . LEU A 1 94 ? 7.882 -8.984 4.550 1.00 95.38 94 LEU A O 1
ATOM 721 N N . ARG A 1 95 ? 6.654 -10.003 2.965 1.00 95.69 95 ARG A N 1
ATOM 722 C CA . ARG A 1 95 ? 7.782 -10.484 2.168 1.00 95.69 95 ARG A CA 1
ATOM 723 C C . ARG A 1 95 ? 8.593 -9.330 1.577 1.00 95.69 95 ARG A C 1
ATOM 725 O O . ARG A 1 95 ? 9.812 -9.338 1.715 1.00 95.69 95 ARG A O 1
ATOM 732 N N . PHE A 1 96 ? 7.929 -8.352 0.960 1.00 94.94 96 PHE A N 1
ATOM 733 C CA . PHE A 1 96 ? 8.578 -7.166 0.401 1.00 94.94 96 PHE A CA 1
ATOM 734 C C . PHE A 1 96 ? 9.379 -6.402 1.463 1.00 94.94 96 PHE A C 1
ATOM 736 O O . PHE A 1 96 ? 10.543 -6.085 1.229 1.00 94.94 96 PHE A O 1
ATOM 743 N N . PHE A 1 97 ? 8.799 -6.156 2.641 1.00 96.31 97 PHE A N 1
ATOM 744 C CA . PHE A 1 97 ? 9.486 -5.467 3.733 1.00 96.31 97 PHE A CA 1
ATOM 745 C C . PHE A 1 97 ? 10.742 -6.208 4.170 1.00 96.31 97 PHE A C 1
ATOM 747 O O . PHE A 1 97 ? 11.817 -5.615 4.214 1.00 96.31 97 PHE A O 1
ATOM 754 N N . ARG A 1 98 ? 10.632 -7.520 4.392 1.00 96.88 98 ARG A N 1
ATOM 755 C CA . ARG A 1 98 ? 11.770 -8.364 4.760 1.00 96.88 98 ARG A CA 1
ATOM 756 C C . ARG A 1 98 ? 12.884 -8.320 3.714 1.00 96.88 98 ARG A C 1
ATOM 758 O O . ARG A 1 98 ? 14.041 -8.138 4.072 1.00 96.88 98 ARG A O 1
ATOM 765 N N . ASP A 1 99 ? 12.538 -8.476 2.439 1.00 96.56 99 ASP A N 1
ATOM 766 C CA . ASP A 1 99 ? 13.518 -8.514 1.349 1.00 96.56 99 ASP A CA 1
ATOM 767 C C . ASP A 1 99 ? 14.178 -7.137 1.108 1.00 96.56 99 ASP A C 1
ATOM 769 O O . ASP A 1 99 ? 15.278 -7.075 0.567 1.00 96.56 99 ASP A O 1
ATOM 773 N N . ASN A 1 100 ? 13.552 -6.042 1.558 1.00 95.38 100 ASN A N 1
ATOM 774 C CA . ASN A 1 100 ? 14.084 -4.674 1.475 1.00 95.38 100 ASN A CA 1
ATOM 775 C C . ASN A 1 100 ? 14.660 -4.152 2.806 1.00 95.38 100 ASN A C 1
ATOM 777 O O . ASN A 1 100 ? 14.978 -2.968 2.906 1.00 95.38 100 ASN A O 1
ATOM 781 N N . GLY A 1 101 ? 14.771 -4.994 3.841 1.00 97.06 101 GLY A N 1
ATOM 782 C CA . GLY A 1 101 ? 15.277 -4.579 5.155 1.00 97.06 101 GLY A CA 1
ATOM 783 C C . GLY A 1 101 ? 14.403 -3.536 5.867 1.00 97.06 101 GLY A C 1
ATOM 784 O O . GLY A 1 101 ? 14.897 -2.789 6.707 1.00 97.06 101 GLY A O 1
ATOM 785 N N . ILE A 1 102 ? 13.113 -3.463 5.536 1.00 97.19 102 ILE A N 1
ATOM 786 C CA . ILE A 1 102 ? 12.147 -2.562 6.170 1.00 97.19 102 ILE A CA 1
ATOM 787 C C . ILE A 1 102 ? 11.554 -3.279 7.381 1.00 97.19 102 ILE A C 1
ATOM 789 O O . ILE A 1 102 ? 10.940 -4.336 7.249 1.00 97.19 102 ILE A O 1
ATOM 793 N N . THR A 1 103 ? 11.710 -2.686 8.560 1.00 96.44 103 THR A N 1
ATOM 794 C CA . THR A 1 103 ? 11.059 -3.146 9.792 1.00 96.44 103 THR A CA 1
ATOM 795 C C . THR A 1 103 ? 10.094 -2.067 10.248 1.00 96.44 103 THR A C 1
ATOM 797 O O . THR A 1 103 ? 10.485 -0.907 10.337 1.00 96.44 103 THR A O 1
ATOM 800 N N . LEU A 1 104 ? 8.843 -2.449 10.507 1.00 96.69 104 LEU A N 1
ATOM 801 C CA . LEU A 1 104 ? 7.832 -1.553 11.061 1.00 96.69 104 LEU A CA 1
ATOM 802 C C . LEU A 1 104 ? 7.666 -1.825 12.551 1.00 96.69 104 LEU A C 1
ATOM 804 O O . LEU A 1 104 ? 7.603 -2.983 12.973 1.00 96.69 104 LEU A O 1
ATOM 808 N N . GLU A 1 105 ? 7.534 -0.760 13.325 1.00 97.62 105 GLU A N 1
ATOM 809 C CA . GLU A 1 105 ? 7.070 -0.837 14.702 1.00 97.62 105 GLU A CA 1
ATOM 810 C C . GLU A 1 105 ? 5.547 -0.97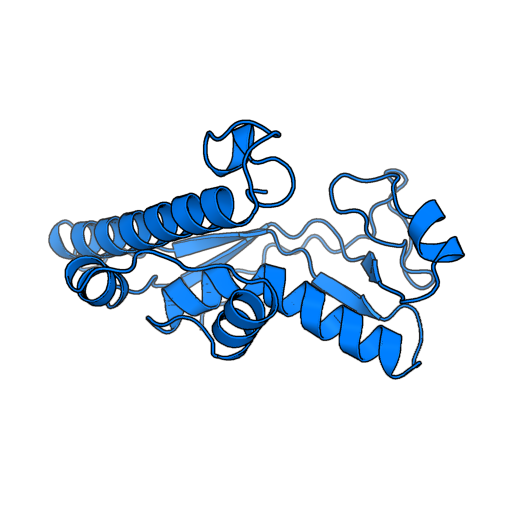9 14.677 1.00 97.62 105 GLU A C 1
ATOM 812 O O . GLU A 1 105 ? 4.837 -0.039 14.323 1.00 97.62 105 GLU A O 1
ATOM 817 N N . ILE A 1 106 ? 5.063 -2.186 14.992 1.00 96.81 106 ILE A N 1
ATOM 818 C CA . ILE A 1 106 ? 3.636 -2.523 15.071 1.00 96.81 106 ILE A CA 1
ATOM 819 C C . ILE A 1 106 ? 3.360 -3.041 16.479 1.00 96.81 106 ILE A C 1
ATOM 821 O O . ILE A 1 106 ? 3.711 -4.182 16.811 1.00 96.81 106 ILE A O 1
ATOM 825 N N . THR A 1 107 ? 2.739 -2.205 17.301 1.00 98.12 107 THR A N 1
ATOM 826 C CA . THR A 1 107 ? 2.392 -2.531 18.685 1.00 98.12 107 THR A CA 1
ATOM 827 C C . THR A 1 107 ? 1.157 -3.431 18.759 1.00 98.12 107 THR A C 1
ATOM 829 O O . THR A 1 107 ? 0.418 -3.599 17.787 1.00 98.12 107 THR A O 1
ATOM 832 N N . GLU A 1 108 ? 0.892 -4.012 19.930 1.00 98.00 108 GLU A N 1
ATOM 833 C CA . GLU A 1 108 ? -0.351 -4.765 20.144 1.00 98.00 108 GLU A CA 1
ATOM 834 C C . GLU A 1 108 ? -1.589 -3.860 20.036 1.00 98.00 108 GLU A C 1
ATOM 836 O O . GLU A 1 108 ? -2.610 -4.265 19.487 1.00 98.00 108 GLU A O 1
ATOM 841 N N . ALA A 1 109 ? -1.479 -2.600 20.472 1.00 98.19 109 ALA A N 1
ATOM 842 C CA . ALA A 1 109 ? -2.550 -1.620 20.326 1.00 98.19 109 ALA A CA 1
ATOM 843 C C . ALA A 1 109 ? -2.874 -1.342 18.848 1.00 98.19 109 ALA A C 1
ATOM 845 O O . ALA A 1 109 ? -4.049 -1.247 18.491 1.00 98.19 109 ALA A O 1
ATOM 846 N N . ASP A 1 110 ? -1.858 -1.292 17.980 1.00 98.19 110 ASP A N 1
ATOM 847 C CA . ASP A 1 110 ? -2.050 -1.136 16.534 1.00 98.19 110 ASP A CA 1
ATOM 848 C C . ASP A 1 110 ? -2.776 -2.347 15.941 1.00 98.19 110 ASP A C 1
ATOM 850 O O . ASP A 1 110 ? -3.707 -2.197 15.149 1.00 98.19 110 ASP A O 1
ATOM 854 N N . ARG A 1 111 ? -2.395 -3.563 16.358 1.00 97.12 111 ARG A N 1
ATOM 855 C CA . ARG A 1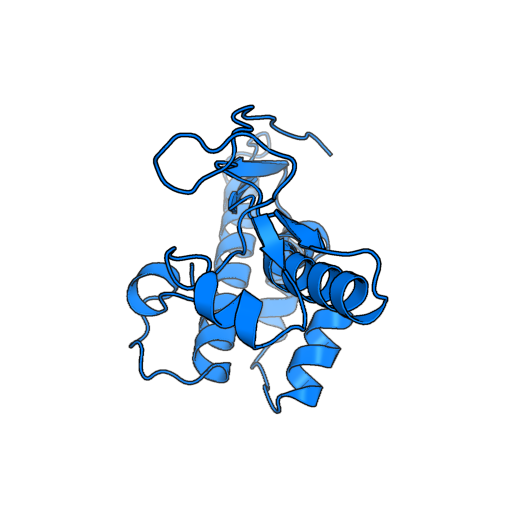 111 ? -3.051 -4.808 15.918 1.00 97.12 111 ARG A CA 1
ATOM 856 C C . ARG A 1 111 ? -4.518 -4.846 16.319 1.00 97.12 111 ARG A C 1
ATOM 858 O O . ARG A 1 111 ? -5.351 -5.246 15.509 1.00 97.12 111 ARG A O 1
ATOM 865 N N . GLU A 1 112 ? -4.837 -4.418 17.537 1.00 98.00 112 GLU A N 1
ATOM 866 C CA . GLU A 1 112 ? -6.219 -4.312 18.001 1.00 98.00 112 GLU A CA 1
ATOM 867 C C . GLU A 1 112 ? -6.998 -3.237 17.237 1.00 98.00 112 GLU A C 1
ATOM 869 O O . GLU A 1 112 ? -8.122 -3.492 16.803 1.00 98.00 112 GLU A O 1
ATOM 874 N N . ALA A 1 113 ? -6.401 -2.063 17.004 1.00 98.06 113 ALA A N 1
ATOM 875 C CA . ALA A 1 113 ? -7.031 -0.991 16.240 1.00 98.06 113 ALA A CA 1
ATOM 876 C C . ALA A 1 113 ? -7.403 -1.449 14.821 1.00 98.06 113 ALA A C 1
ATOM 878 O O . ALA A 1 113 ? -8.557 -1.294 14.414 1.00 98.06 113 ALA A O 1
ATOM 879 N N . LEU A 1 114 ? -6.465 -2.090 14.110 1.00 97.38 114 LEU A N 1
ATOM 880 C CA . LEU A 1 114 ? -6.630 -2.577 12.733 1.00 97.38 114 LEU A CA 1
ATOM 881 C C . LEU A 1 114 ? -7.733 -3.636 12.561 1.00 97.38 114 LEU A C 1
ATOM 883 O O . LEU A 1 114 ? -8.117 -3.929 11.429 1.00 97.38 114 LEU A O 1
ATOM 887 N N . LYS A 1 115 ? -8.296 -4.191 13.645 1.00 96.81 115 LYS A N 1
ATOM 888 C CA . LYS A 1 115 ? -9.488 -5.053 13.562 1.00 96.81 115 LYS A CA 1
ATOM 889 C C . LYS A 1 115 ? -10.739 -4.299 13.099 1.00 96.81 115 LYS A C 1
ATOM 891 O O . LYS A 1 115 ? -11.672 -4.938 12.610 1.00 96.81 115 LYS A O 1
ATOM 896 N N . SER A 1 116 ? -10.754 -2.975 13.235 1.00 97.69 116 SER A N 1
ATOM 897 C CA . SER A 1 116 ? -11.846 -2.107 12.786 1.00 97.69 116 SER A CA 1
ATOM 898 C C . SER A 1 116 ? -11.729 -1.864 11.282 1.00 97.69 116 SER A C 1
ATOM 900 O O . SER A 1 116 ? -10.768 -1.252 10.819 1.00 97.69 116 SER A O 1
ATOM 902 N N . THR A 1 117 ? -12.692 -2.368 10.512 1.00 97.12 117 THR A N 1
ATOM 903 C CA . THR A 1 117 ? -12.642 -2.384 9.041 1.00 97.12 117 THR A CA 1
ATOM 904 C C . THR A 1 117 ? -13.631 -1.419 8.423 1.00 97.12 117 THR A C 1
ATOM 906 O O . THR A 1 117 ? -14.760 -1.305 8.894 1.00 97.12 117 THR A O 1
ATOM 909 N N . ILE A 1 118 ? -13.224 -0.792 7.325 1.00 97.12 118 ILE A N 1
ATOM 910 C CA . ILE A 1 118 ? -14.099 0.063 6.517 1.00 97.12 118 ILE A CA 1
ATOM 911 C C . ILE A 1 118 ? -15.310 -0.710 5.965 1.00 97.12 118 ILE A C 1
ATOM 913 O O . ILE A 1 118 ? -15.227 -1.909 5.703 1.00 97.12 118 ILE A O 1
ATOM 917 N N . ASP A 1 119 ? -16.422 -0.007 5.750 1.00 97.19 119 ASP A N 1
ATOM 918 C CA . ASP A 1 119 ? -17.664 -0.557 5.193 1.00 97.19 119 ASP A CA 1
ATOM 919 C C . ASP A 1 119 ? -17.637 -0.685 3.664 1.00 97.19 119 ASP A C 1
ATOM 921 O O . ASP A 1 119 ? -18.359 -1.495 3.088 1.00 97.19 119 ASP A O 1
ATOM 925 N N . PHE A 1 120 ? -16.867 0.167 2.986 1.00 95.38 120 PHE A N 1
ATOM 926 C CA . PHE A 1 120 ? -16.758 0.166 1.531 1.00 95.38 120 PHE A CA 1
ATOM 927 C C . PHE A 1 120 ? -15.420 0.741 1.070 1.00 95.38 120 PHE A C 1
ATOM 929 O O . PHE A 1 120 ? -14.810 1.577 1.739 1.00 95.38 120 PHE A O 1
ATOM 936 N N . ILE A 1 121 ? -14.998 0.333 -0.124 1.00 91.88 121 ILE A N 1
ATOM 937 C CA . ILE A 1 121 ? -13.917 0.982 -0.863 1.00 91.88 121 ILE A CA 1
ATOM 938 C C . ILE A 1 121 ? -14.555 1.864 -1.932 1.00 91.88 121 ILE A C 1
ATOM 940 O O . ILE A 1 121 ? -15.387 1.407 -2.717 1.00 91.88 121 ILE A O 1
ATOM 944 N N . SER A 1 122 ? -14.142 3.123 -1.992 1.00 90.50 122 SER A N 1
ATOM 945 C CA . SER A 1 122 ? -14.321 3.943 -3.187 1.00 90.50 122 SER A CA 1
ATOM 946 C C . SER A 1 122 ? -12.993 4.048 -3.926 1.00 90.50 122 SER A C 1
ATOM 948 O O . SER A 1 122 ? -11.924 3.815 -3.361 1.00 90.50 122 SER A O 1
ATOM 950 N N . PHE A 1 123 ? -13.039 4.379 -5.210 1.00 84.50 123 PHE A N 1
ATOM 951 C CA . PHE A 1 123 ? -11.823 4.630 -5.964 1.00 84.50 123 PHE A CA 1
ATOM 952 C C . PHE A 1 123 ? -11.958 5.847 -6.861 1.00 84.50 123 PHE A C 1
ATOM 954 O O . PHE A 1 123 ? -12.982 6.057 -7.512 1.00 84.50 123 PHE A O 1
ATOM 961 N N . SER A 1 124 ? -10.883 6.629 -6.907 1.00 83.81 124 SER A N 1
ATOM 962 C CA . SER A 1 124 ? -10.695 7.648 -7.932 1.00 83.81 124 SER A CA 1
ATOM 963 C C . SER A 1 124 ? -9.900 7.023 -9.063 1.00 83.81 124 SER A C 1
ATOM 965 O O . SER A 1 124 ? -8.702 6.775 -8.924 1.00 83.81 124 SER A O 1
ATOM 967 N N . TYR A 1 125 ? -10.576 6.723 -10.167 1.00 79.75 125 TYR A N 1
ATOM 968 C CA . TYR A 1 125 ? -9.954 6.159 -11.353 1.00 79.75 125 TYR A CA 1
ATOM 969 C C . TYR A 1 125 ? -9.898 7.234 -12.440 1.00 79.75 125 TYR A C 1
ATOM 971 O O . TYR A 1 125 ? -10.928 7.770 -12.853 1.00 79.75 125 TYR A O 1
ATOM 979 N N . TYR A 1 126 ? -8.688 7.514 -12.916 1.00 73.50 126 TYR A N 1
ATOM 980 C CA . TYR A 1 126 ? -8.445 8.480 -13.988 1.00 73.50 126 TYR A CA 1
ATOM 981 C C . TYR A 1 126 ? -7.906 7.817 -15.249 1.00 73.50 126 TYR A C 1
ATOM 983 O O . TYR A 1 126 ? -8.265 8.228 -16.347 1.00 73.50 126 TYR A O 1
ATOM 991 N N . MET A 1 127 ? -7.051 6.805 -15.090 1.00 73.06 127 MET A N 1
ATOM 992 C CA . MET A 1 127 ? -6.308 6.209 -16.190 1.00 73.06 127 MET A CA 1
ATOM 993 C C . MET A 1 127 ? -5.848 4.790 -15.869 1.00 73.06 127 MET A C 1
ATOM 995 O O . MET A 1 127 ? -5.696 4.432 -14.701 1.00 73.06 127 MET A O 1
ATOM 999 N N . THR A 1 128 ? -5.535 4.043 -16.922 1.00 76.06 128 THR A N 1
ATOM 1000 C CA . THR A 1 128 ? -4.647 2.876 -16.862 1.00 76.06 128 THR A CA 1
ATOM 1001 C C . THR A 1 128 ? -3.367 3.161 -17.629 1.00 76.06 128 THR A C 1
ATOM 1003 O O . THR A 1 128 ? -3.345 3.954 -18.573 1.00 76.06 128 THR A O 1
ATOM 1006 N N . GLY A 1 129 ? -2.303 2.475 -17.228 1.00 84.31 129 GLY A N 1
ATOM 1007 C CA . GLY A 1 129 ? -1.047 2.425 -17.959 1.00 84.31 129 GLY A CA 1
ATOM 1008 C C . GLY A 1 129 ? -0.508 1.004 -18.030 1.00 84.31 129 GLY A C 1
ATOM 1009 O O . GLY A 1 129 ? -1.154 0.051 -17.589 1.00 84.31 129 GLY A O 1
ATOM 1010 N N . CYS A 1 130 ? 0.678 0.871 -18.595 1.00 89.12 130 CYS A N 1
ATOM 1011 C CA . CYS A 1 130 ? 1.422 -0.368 -18.679 1.00 89.12 130 CYS A CA 1
ATOM 1012 C C . CYS A 1 130 ? 2.711 -0.296 -17.849 1.00 89.12 130 CYS A C 1
ATOM 1014 O O . CYS A 1 130 ? 3.210 0.788 -17.544 1.00 89.12 130 CYS A O 1
ATOM 1016 N N . VAL A 1 131 ? 3.265 -1.461 -17.529 1.00 90.69 131 VAL A N 1
ATOM 1017 C CA . VAL A 1 131 ? 4.623 -1.631 -16.999 1.00 90.69 131 VAL A CA 1
ATOM 1018 C C . VAL A 1 131 ? 5.371 -2.676 -17.816 1.00 90.69 131 VAL A C 1
ATOM 1020 O O . VAL A 1 131 ? 4.764 -3.557 -18.430 1.00 90.69 131 VAL A O 1
ATOM 1023 N N . THR A 1 132 ? 6.692 -2.568 -17.848 1.00 91.56 132 THR A N 1
ATOM 1024 C CA . THR A 1 132 ? 7.577 -3.512 -18.536 1.00 91.56 132 THR A CA 1
ATOM 1025 C C . THR A 1 132 ? 8.886 -3.639 -17.772 1.00 91.56 132 THR A C 1
ATOM 1027 O O . THR A 1 132 ? 9.224 -2.747 -17.002 1.00 91.56 132 THR A O 1
ATOM 1030 N N . THR A 1 133 ? 9.643 -4.713 -17.975 1.00 91.44 133 THR A N 1
ATOM 1031 C CA . THR A 1 133 ? 11.021 -4.834 -17.476 1.00 91.44 133 THR A CA 1
ATOM 1032 C C . THR A 1 133 ? 12.063 -4.324 -18.476 1.00 91.44 133 THR A C 1
ATOM 1034 O O . THR A 1 133 ? 13.253 -4.278 -18.164 1.00 91.44 133 THR A O 1
ATOM 1037 N N . ASP A 1 134 ? 11.637 -3.880 -19.663 1.00 90.25 134 ASP A N 1
ATOM 1038 C CA . ASP A 1 134 ? 12.504 -3.232 -20.645 1.00 90.25 134 ASP A CA 1
ATOM 1039 C C . ASP A 1 134 ? 12.943 -1.835 -20.163 1.00 90.25 134 ASP A C 1
ATOM 1041 O O . ASP A 1 134 ? 12.132 -0.927 -19.948 1.00 90.25 134 ASP A O 1
ATOM 1045 N N . ALA A 1 135 ? 14.251 -1.662 -19.959 1.00 84.25 135 ALA A N 1
ATOM 1046 C CA . ALA A 1 135 ? 14.816 -0.444 -19.388 1.00 84.25 135 ALA A CA 1
ATOM 1047 C C . ALA A 1 135 ? 14.669 0.783 -20.303 1.00 84.25 135 ALA A C 1
ATOM 1049 O O . ALA A 1 135 ? 14.493 1.894 -19.795 1.00 84.25 135 ALA A O 1
ATOM 1050 N N . GLU A 1 136 ? 14.726 0.606 -21.626 1.00 83.06 136 GLU A N 1
ATOM 1051 C CA . GLU A 1 136 ? 14.615 1.714 -22.578 1.00 83.06 136 GLU A CA 1
ATOM 1052 C C . GLU A 1 136 ? 13.175 2.230 -22.629 1.00 83.06 136 GLU A C 1
ATOM 1054 O O . GLU A 1 136 ? 12.937 3.438 -22.533 1.00 83.06 136 GLU A O 1
ATOM 1059 N N . LEU A 1 137 ? 12.204 1.315 -22.684 1.00 78.31 137 LEU A N 1
ATOM 1060 C CA . LEU A 1 137 ? 10.781 1.660 -22.696 1.00 78.31 137 LEU A CA 1
ATOM 1061 C C . LEU A 1 137 ? 10.330 2.303 -21.373 1.00 78.31 137 LEU A C 1
ATOM 1063 O O . LEU A 1 137 ? 9.552 3.259 -21.382 1.00 78.31 137 LEU A O 1
ATOM 1067 N N . ASN A 1 138 ? 10.873 1.859 -20.236 1.00 74.88 138 ASN A N 1
ATOM 1068 C CA . ASN A 1 138 ? 10.610 2.484 -18.936 1.00 74.88 138 ASN A CA 1
ATOM 1069 C C . ASN A 1 138 ? 11.157 3.912 -18.824 1.00 74.88 138 ASN A C 1
ATOM 1071 O O . ASN A 1 138 ? 10.533 4.765 -18.192 1.00 74.88 138 ASN A O 1
ATOM 1075 N N . GLN A 1 139 ? 12.321 4.206 -19.413 1.00 68.31 139 GLN A N 1
ATOM 1076 C CA . GLN A 1 139 ? 12.868 5.568 -19.387 1.00 68.31 139 GLN A CA 1
ATOM 1077 C C . GLN A 1 139 ? 11.975 6.551 -20.150 1.00 68.31 139 GLN A C 1
ATOM 1079 O O . GLN A 1 139 ? 11.807 7.688 -19.708 1.00 68.31 139 GLN A O 1
ATOM 1084 N N . GLN A 1 140 ? 11.344 6.099 -21.235 1.00 64.62 140 GLN A N 1
ATOM 1085 C CA . GLN A 1 140 ? 10.406 6.898 -22.028 1.00 64.62 140 GLN A CA 1
ATOM 1086 C C . GLN A 1 140 ? 9.076 7.169 -21.293 1.00 64.62 140 GLN A C 1
ATOM 1088 O O . GLN A 1 140 ? 8.391 8.143 -21.600 1.00 64.62 140 GLN A O 1
ATOM 1093 N N . ALA A 1 141 ? 8.728 6.361 -20.284 1.00 61.34 141 ALA A N 1
ATOM 1094 C CA . ALA A 1 141 ? 7.484 6.459 -19.513 1.00 61.34 141 ALA A CA 1
ATOM 1095 C C . ALA A 1 141 ? 7.499 7.486 -18.363 1.00 61.34 141 ALA A C 1
ATOM 1097 O O . ALA A 1 141 ? 6.450 7.816 -17.807 1.00 61.34 141 ALA A O 1
ATOM 1098 N N . ARG A 1 142 ? 8.664 8.049 -18.013 1.00 56.00 142 ARG A N 1
ATOM 1099 C CA . ARG A 1 142 ? 8.847 8.977 -16.873 1.00 56.00 142 ARG A CA 1
ATOM 1100 C C . ARG A 1 142 ? 8.244 10.382 -17.067 1.00 56.00 142 ARG A C 1
ATOM 1102 O O . ARG A 1 142 ? 8.658 11.329 -16.408 1.00 56.00 142 ARG A O 1
ATOM 1109 N N . GLY A 1 143 ? 7.277 10.537 -17.971 1.00 55.06 143 GLY A N 1
ATOM 1110 C CA . GLY A 1 143 ? 6.596 11.806 -18.242 1.00 55.06 143 GLY A CA 1
ATOM 1111 C C . GLY A 1 143 ? 5.442 12.140 -17.285 1.00 55.06 143 GLY A C 1
ATOM 1112 O O . GLY A 1 143 ? 4.981 13.278 -17.291 1.00 55.06 143 GLY A O 1
ATOM 1113 N N . ASN A 1 144 ? 4.960 11.191 -16.467 1.00 59.78 144 ASN A N 1
ATOM 1114 C CA . ASN A 1 144 ? 3.826 11.389 -15.550 1.00 59.78 144 ASN A CA 1
ATOM 1115 C C . ASN A 1 144 ? 4.176 11.054 -14.082 1.00 59.78 144 ASN A C 1
ATOM 1117 O O . ASN A 1 144 ? 5.114 10.308 -13.808 1.00 59.78 144 ASN A O 1
ATOM 1121 N N . ILE A 1 145 ? 3.394 11.589 -13.129 1.00 60.31 145 ILE A N 1
ATOM 1122 C CA . ILE A 1 145 ? 3.611 11.423 -11.672 1.00 60.31 145 ILE A CA 1
ATOM 1123 C C . ILE A 1 145 ? 3.564 9.957 -11.203 1.00 60.31 145 ILE A C 1
ATOM 1125 O O . ILE A 1 145 ? 4.052 9.636 -10.123 1.00 60.31 145 ILE A O 1
ATOM 1129 N N . LEU A 1 146 ? 2.978 9.070 -12.012 1.00 67.88 146 LEU A N 1
ATOM 1130 C CA . LEU A 1 146 ? 2.837 7.644 -11.722 1.00 67.88 146 LEU A CA 1
ATOM 1131 C C . LEU A 1 146 ? 3.886 6.781 -12.443 1.00 67.88 146 LEU A C 1
ATOM 1133 O O . LEU A 1 146 ? 3.903 5.575 -12.241 1.00 67.88 146 LEU A O 1
ATOM 1137 N N . SER A 1 147 ? 4.754 7.385 -13.266 1.00 69.88 147 SER A N 1
ATOM 1138 C CA . SER A 1 147 ? 5.772 6.711 -14.086 1.00 69.88 147 SER A CA 1
ATOM 1139 C C . SER A 1 147 ? 5.247 5.529 -14.920 1.00 69.88 147 SER A C 1
ATOM 1141 O O . SER A 1 147 ? 5.969 4.564 -15.150 1.00 69.88 147 SER A O 1
ATOM 1143 N N . MET A 1 148 ? 3.992 5.591 -15.374 1.00 76.44 148 MET A N 1
ATOM 1144 C CA . MET A 1 148 ? 3.360 4.512 -16.145 1.00 76.44 148 MET A CA 1
ATOM 1145 C C . MET A 1 148 ? 3.680 4.608 -17.643 1.00 76.44 148 MET A C 1
ATOM 1147 O O . MET A 1 148 ? 3.609 5.698 -18.217 1.00 76.44 148 MET A O 1
ATOM 1151 N N . VAL A 1 149 ? 3.945 3.467 -18.292 1.00 82.19 149 VAL A N 1
ATOM 1152 C CA . VAL A 1 149 ? 4.114 3.368 -19.753 1.00 82.19 149 VAL A CA 1
ATOM 1153 C C . VAL A 1 149 ? 2.749 3.558 -20.433 1.00 82.19 149 VAL A C 1
ATOM 1155 O O . VAL A 1 149 ? 1.766 2.967 -19.982 1.00 82.19 149 VAL A O 1
ATOM 1158 N N . PRO A 1 150 ? 2.629 4.343 -21.518 1.00 80.38 150 PRO A N 1
ATOM 1159 C CA . PRO A 1 150 ? 1.376 4.435 -22.264 1.00 80.38 150 PRO A CA 1
ATOM 1160 C C . PRO A 1 150 ? 0.927 3.072 -22.800 1.00 80.38 150 PRO A C 1
ATOM 1162 O O . PRO A 1 150 ? 1.723 2.321 -23.361 1.00 80.38 150 PRO A O 1
ATOM 1165 N N . ASN A 1 151 ? -0.363 2.765 -22.665 1.00 83.81 151 ASN A N 1
ATOM 1166 C CA . ASN A 1 151 ? -0.927 1.547 -23.235 1.00 83.81 151 ASN A CA 1
ATOM 1167 C C . ASN A 1 151 ? -1.126 1.726 -24.756 1.00 83.81 151 ASN A C 1
ATOM 1169 O O . ASN A 1 151 ? -1.943 2.565 -25.146 1.00 83.81 151 ASN A O 1
ATOM 1173 N N . PRO A 1 152 ? -0.448 0.944 -25.621 1.00 82.50 152 PRO A N 1
ATOM 1174 C CA . PRO A 1 152 ? -0.526 1.108 -27.077 1.00 82.50 152 PRO A CA 1
ATOM 1175 C C . PRO A 1 152 ? -1.900 0.753 -27.666 1.00 82.50 152 PRO A C 1
ATOM 1177 O O . PRO A 1 152 ? -2.167 1.051 -28.828 1.00 82.50 152 PRO A O 1
ATOM 1180 N N . HIS A 1 153 ? -2.773 0.114 -26.885 1.00 83.75 153 HIS A N 1
ATOM 1181 C CA . HIS A 1 153 ? -4.102 -0.322 -27.313 1.00 83.75 153 HIS A CA 1
ATOM 1182 C C . HIS A 1 153 ? -5.230 0.623 -26.889 1.00 83.75 153 HIS A C 1
ATOM 1184 O O . HIS A 1 153 ? -6.384 0.377 -27.238 1.00 83.75 153 HIS A O 1
ATOM 1190 N N . LEU A 1 154 ? -4.927 1.687 -26.141 1.00 78.25 154 LEU A N 1
ATOM 1191 C CA . LEU A 1 154 ? -5.918 2.660 -25.690 1.00 78.25 154 LEU A CA 1
ATOM 1192 C C . LEU A 1 154 ? -5.678 4.018 -26.345 1.00 78.25 154 LEU A C 1
ATOM 1194 O O . LEU A 1 154 ? -4.543 4.470 -26.491 1.00 78.25 154 LEU A O 1
ATOM 1198 N N . ALA A 1 155 ? -6.765 4.695 -26.711 1.00 71.25 155 ALA A N 1
ATOM 1199 C CA . ALA A 1 155 ? -6.689 6.075 -27.163 1.00 71.25 155 ALA A CA 1
ATOM 1200 C C . ALA A 1 155 ? -6.250 6.981 -25.997 1.00 71.25 155 ALA A C 1
ATOM 1202 O O . ALA A 1 155 ? -6.796 6.914 -24.894 1.00 71.25 155 ALA A O 1
ATOM 1203 N N . SER A 1 156 ? -5.247 7.825 -26.247 1.00 63.56 156 SER A N 1
ATOM 1204 C CA . SER A 1 156 ? -4.769 8.825 -25.288 1.00 63.56 156 SER A CA 1
ATOM 1205 C C . SER A 1 156 ? -5.693 10.044 -25.289 1.00 63.56 156 SER A C 1
ATOM 1207 O O . SER A 1 156 ? -6.016 10.570 -26.352 1.00 63.56 156 SER A O 1
ATOM 1209 N N . LEU A 1 157 ? -6.055 10.554 -24.110 1.00 56.59 157 LEU A N 1
ATOM 1210 C CA . LEU A 1 157 ? -6.875 11.762 -23.934 1.00 56.59 157 LEU A CA 1
ATOM 1211 C C . LEU A 1 157 ? -6.105 13.076 -24.184 1.00 56.59 157 LEU A C 1
ATOM 1213 O O . LEU A 1 157 ? -6.500 14.136 -23.707 1.00 56.59 157 LEU A O 1
ATOM 1217 N N . GLY A 1 158 ? -4.962 13.035 -24.875 1.00 46.50 158 GLY A N 1
ATOM 1218 C CA . GLY A 1 158 ? -4.153 14.224 -25.182 1.00 46.50 158 GLY A CA 1
ATOM 1219 C C . GLY A 1 158 ? -3.368 14.806 -23.996 1.00 46.50 158 GLY A C 1
ATOM 1220 O O . GLY A 1 158 ? -2.499 15.644 -24.204 1.00 46.50 158 GLY A O 1
ATOM 1221 N N . VAL A 1 159 ? -3.597 14.317 -22.772 1.00 47.03 159 VAL A N 1
ATOM 1222 C CA . VAL A 1 159 ? -2.820 14.640 -21.554 1.00 47.03 159 VAL A CA 1
ATOM 1223 C C . VAL A 1 159 ? -1.872 13.507 -21.125 1.00 47.03 159 VAL A C 1
ATOM 1225 O O . VAL A 1 159 ? -1.378 13.496 -20.003 1.00 47.03 159 VAL A O 1
ATOM 1228 N N . GLY A 1 160 ? -1.622 12.530 -22.006 1.00 44.66 160 GLY A N 1
ATOM 1229 C CA . GLY A 1 160 ? -0.795 11.354 -21.697 1.00 44.66 160 GLY A CA 1
ATOM 1230 C C . GLY A 1 160 ? -1.488 10.313 -20.809 1.00 44.66 160 GLY A C 1
ATOM 1231 O O . GLY A 1 160 ? -0.814 9.463 -20.236 1.00 44.66 160 GLY A O 1
ATOM 1232 N N . LEU A 1 161 ? -2.819 10.380 -20.691 1.00 44.81 161 LEU A N 1
ATOM 1233 C CA . LEU A 1 161 ? -3.641 9.502 -19.853 1.00 44.81 161 LEU A CA 1
ATOM 1234 C C . LEU A 1 161 ? -4.700 8.797 -20.717 1.00 44.81 161 LEU A C 1
ATOM 1236 O O . LEU A 1 161 ? -5.314 9.439 -21.569 1.00 44.81 161 LEU A O 1
ATOM 1240 N N . ALA A 1 162 ? -4.905 7.493 -20.517 1.00 45.78 162 ALA A N 1
ATOM 1241 C CA . ALA A 1 162 ? -5.919 6.702 -21.224 1.00 45.78 162 ALA A CA 1
ATOM 1242 C C . ALA A 1 162 ? -7.278 6.734 -20.497 1.00 45.78 162 ALA A C 1
ATOM 1244 O O . ALA A 1 162 ? -7.328 6.718 -19.271 1.00 45.78 162 ALA A O 1
ATOM 1245 N N . GLU A 1 163 ? -8.384 6.771 -21.241 1.00 39.22 163 GLU A N 1
ATOM 1246 C CA . GLU A 1 163 ? -9.743 6.983 -20.719 1.00 39.22 163 GLU A CA 1
ATOM 1247 C C . GLU A 1 163 ? -10.330 5.766 -19.974 1.00 39.22 163 GLU A C 1
ATOM 1249 O O . GLU A 1 163 ? -10.343 4.641 -20.476 1.00 39.22 163 GLU A O 1
ATOM 1254 N N . SER A 1 164 ? -10.874 5.9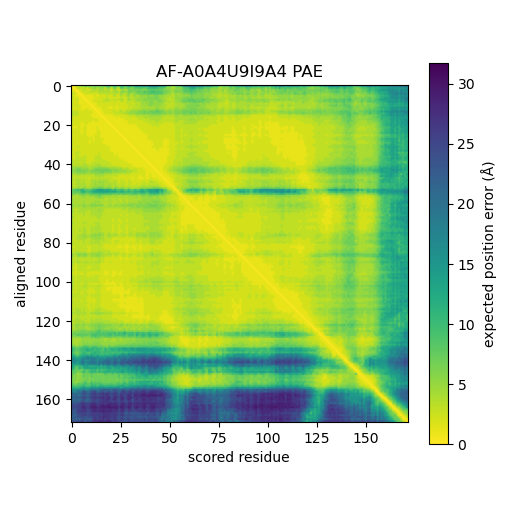88 -18.771 1.00 45.59 164 SER A N 1
ATOM 1255 C CA . SER A 1 164 ? -11.817 5.060 -18.115 1.00 45.59 164 SER A CA 1
ATOM 1256 C C . SER A 1 164 ? -12.556 5.727 -16.949 1.00 45.59 164 SER A C 1
ATOM 1258 O O . SER A 1 164 ? -12.579 5.241 -15.824 1.00 45.59 164 SER A O 1
ATOM 1260 N N . THR A 1 165 ? -13.178 6.882 -17.170 1.00 36.72 165 THR A N 1
ATOM 1261 C CA . THR A 1 165 ? -13.964 7.522 -16.106 1.00 36.72 165 THR A CA 1
ATOM 1262 C C . THR A 1 165 ? -15.318 6.823 -15.947 1.00 36.72 165 THR A C 1
ATOM 1264 O O . THR A 1 165 ? -16.312 7.184 -16.572 1.00 36.72 165 THR A O 1
ATOM 1267 N N . ARG A 1 166 ? -15.382 5.822 -15.064 1.00 39.78 166 ARG A N 1
ATOM 1268 C CA . ARG A 1 166 ? -16.615 5.447 -14.357 1.00 39.78 166 ARG A CA 1
ATOM 1269 C C . ARG A 1 166 ? -16.304 5.383 -12.868 1.00 39.78 166 ARG A C 1
ATOM 1271 O O . ARG A 1 166 ? -15.600 4.485 -12.417 1.00 39.78 166 ARG A O 1
ATOM 1278 N N . LEU A 1 167 ? -16.838 6.341 -12.109 1.00 35.69 167 LEU A N 1
ATOM 1279 C CA . LEU A 1 167 ? -16.929 6.239 -10.656 1.00 35.69 167 LEU A CA 1
ATOM 1280 C C . LEU A 1 167 ? -17.832 5.030 -10.365 1.00 35.69 167 LEU A C 1
ATOM 1282 O O . LEU A 1 167 ? -19.051 5.114 -10.505 1.00 35.69 167 LEU A O 1
ATOM 1286 N N . ALA A 1 168 ? -17.250 3.880 -10.050 1.00 40.03 168 ALA A N 1
ATOM 1287 C CA . ALA A 1 168 ? -18.005 2.714 -9.628 1.00 40.03 168 ALA A CA 1
ATOM 1288 C C . ALA A 1 168 ? -17.724 2.498 -8.142 1.00 40.03 168 ALA A C 1
ATOM 1290 O O . ALA A 1 168 ? -16.655 2.055 -7.755 1.00 40.03 168 ALA A O 1
ATOM 1291 N N . CYS A 1 169 ? -18.684 2.823 -7.279 1.00 35.91 169 CYS A N 1
ATOM 1292 C CA . CYS A 1 169 ? -18.646 2.321 -5.910 1.00 35.91 169 CYS A CA 1
ATOM 1293 C C . CYS A 1 169 ? -18.862 0.805 -5.968 1.00 35.91 169 CYS A C 1
ATOM 1295 O O . CYS A 1 169 ? -19.993 0.347 -6.136 1.00 35.91 169 CYS A O 1
ATOM 1297 N N . ALA A 1 170 ? -17.786 0.026 -5.865 1.00 35.41 170 ALA A N 1
ATOM 1298 C CA . ALA A 1 170 ? -17.888 -1.412 -5.673 1.00 35.41 170 ALA A CA 1
ATOM 1299 C C . ALA A 1 170 ? -18.330 -1.665 -4.225 1.00 35.41 170 ALA A C 1
ATOM 1301 O O . ALA A 1 170 ? -17.572 -1.441 -3.283 1.00 35.41 170 ALA A O 1
ATOM 1302 N N . ARG A 1 171 ? -19.586 -2.087 -4.046 1.00 30.94 171 ARG A N 1
ATOM 1303 C CA . ARG A 1 171 ? -20.040 -2.685 -2.787 1.00 30.94 171 ARG A CA 1
ATOM 1304 C C . ARG A 1 171 ? -19.528 -4.126 -2.773 1.00 30.94 171 ARG A C 1
ATOM 1306 O O . ARG A 1 171 ? -19.931 -4.896 -3.643 1.00 30.94 171 ARG A O 1
ATOM 1313 N N . TYR A 1 172 ? -18.618 -4.435 -1.855 1.00 33.25 172 TYR A N 1
ATOM 1314 C CA . TYR A 1 172 ? -18.257 -5.812 -1.512 1.00 33.25 172 TYR A CA 1
ATOM 1315 C C . TYR A 1 172 ? -19.178 -6.325 -0.409 1.00 33.25 172 TYR A C 1
ATOM 1317 O O . TYR A 1 172 ? -19.579 -5.495 0.438 1.00 33.25 172 TYR A O 1
#